Protein AF-A0A2I0NNZ7-F1 (afdb_monomer)

Radius of gyration: 18.35 Å; Cα contacts (8 Å, |Δi|>4): 167; chains: 1; bounding box: 58×25×48 Å

Solvent-accessible surface area (backbone atoms only — not comparable to full-atom values): 8658 Å² total; per-residue (Å²): 107,70,70,50,52,53,48,48,23,77,75,63,76,41,84,49,65,66,62,46,41,70,28,78,62,57,44,41,80,70,34,51,36,31,48,53,15,46,52,54,47,46,46,50,70,70,39,35,36,34,45,41,78,72,51,53,87,49,80,88,42,55,75,61,26,64,90,54,47,88,50,55,73,71,60,37,50,52,54,50,52,50,51,52,49,51,52,54,54,53,44,50,54,53,21,48,36,31,23,49,39,60,67,59,10,52,51,49,35,52,51,53,54,50,48,49,54,48,41,32,76,74,41,69,70,53,57,70,70,56,50,53,51,51,52,51,51,22,50,48,35,24,51,52,33,50,53,52,49,51,50,54,55,50,47,64,72,69,50,82,125

Sequence (161 aa):
IILAAVGFYMVTNSFYVFDIAVSTVPAILYLPGVFLGFATILTIKLRKSPFDISTSHHAHQEIVKGITTEFSGSTLAQVEIAHWYENVFLLGFIYLFFAWNPVIGIIAVVITYLAEIFIDNVTARVRWQAALKSGWLAALLGIVNLAILAYILGYMMTGGA

Mean predicted aligned error: 6.06 Å

Secondary structure (DSSP, 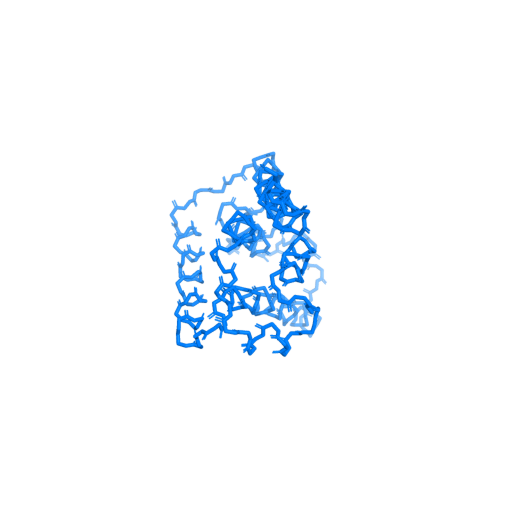8-state):
-HHHHHHHHHHHS---HHHHHH--S-HHHH-HHHHHHHHHHHHHHTT-TTS--SS--STTTTT--GGGTT--HHHHHHHHHHHHHHHHHHHHHHHHHTTTSHHHHHHHHHHHHHHHHHHHHHPPPPPHHHHHHHHHHHHHHHHHHHHHHHHHHHHHHH---

pLDDT: mean 87.69, std 12.48, range [42.91, 97.5]

Foldseek 3Di:
DVLLLVLLCLQQVDSDLVSLLQDLDLSCVLQVLLLQLLLLVLLCLLCFPQNVDQADPDPVCNCCSPVCNPDDDPRSVVVVVVSVVVNVVSLSSQLSSVSSDNVVSVVSSVVSVVVSVVNRVPHHHDDPVVSVVSNVSSVVSSVVSVVVSVVVVVCVVVDPD

Nearest PDB structures (foldseek):
  4tx5-assembly1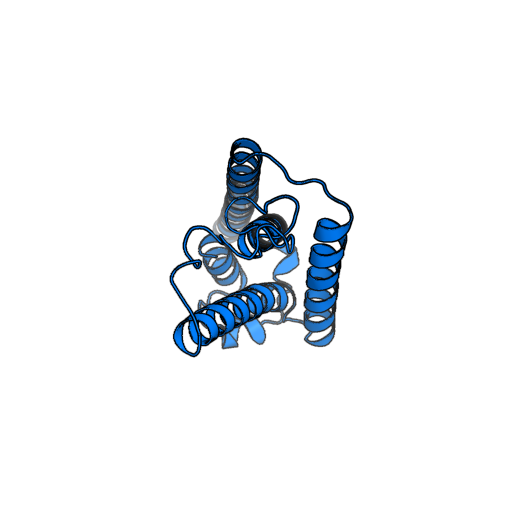_B  TM=2.202E-01  e=3.159E+00  Homo sapiens
  8e2i-assembly1_F  TM=2.143E-01  e=2.603E+00  Homo sapiens
  1few-assembly1_A  TM=2.219E-01  e=2.603E+00  Homo sapiens
  6jx6-assembly1_C  TM=2.387E-01  e=3.316E+00  Homo sapiens

Structure (mmCIF, N/CA/C/O backbone):
data_AF-A0A2I0NNZ7-F1
#
_entry.id   AF-A0A2I0NNZ7-F1
#
loop_
_atom_site.group_PDB
_atom_site.id
_atom_site.type_symbol
_atom_site.label_atom_id
_atom_site.label_alt_id
_atom_site.label_comp_id
_atom_site.label_asym_id
_atom_site.label_entity_id
_atom_site.label_seq_id
_atom_site.pdbx_PDB_ins_code
_atom_site.Cartn_x
_atom_site.Cartn_y
_atom_site.Cartn_z
_atom_site.occupancy
_atom_site.B_iso_or_equiv
_atom_site.auth_seq_id
_atom_site.auth_comp_id
_atom_site.auth_asym_id
_atom_site.auth_atom_id
_atom_site.pdbx_PDB_model_num
ATOM 1 N N . ILE A 1 1 ? 0.371 6.459 -0.349 1.00 86.12 1 ILE A N 1
ATOM 2 C CA . ILE A 1 1 ? -0.444 6.633 -1.579 1.00 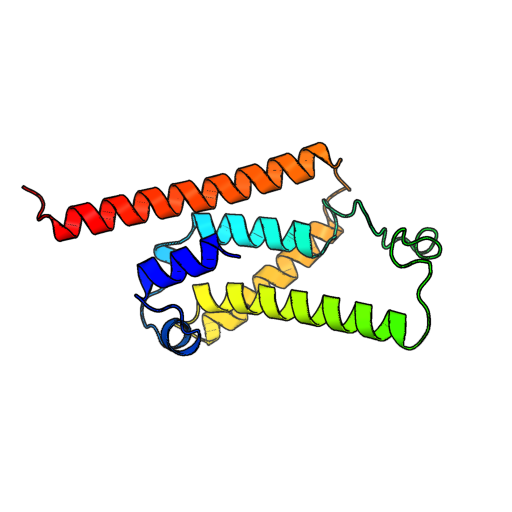86.12 1 ILE A CA 1
ATOM 3 C C . ILE A 1 1 ? 0.264 7.532 -2.590 1.00 86.12 1 ILE A C 1
ATOM 5 O O . ILE A 1 1 ? 0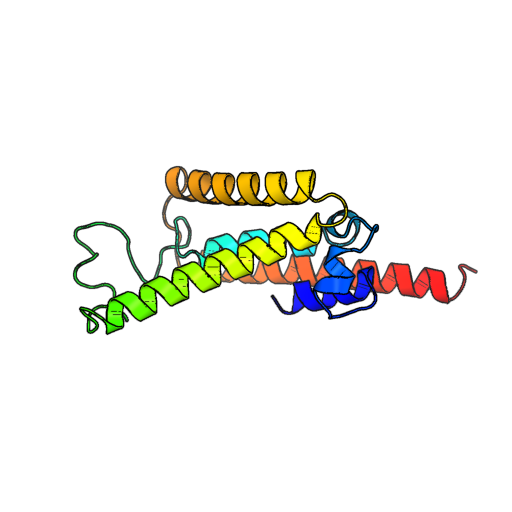.634 7.016 -3.630 1.00 86.12 1 ILE A O 1
ATOM 9 N N . ILE A 1 2 ? 0.545 8.810 -2.292 1.00 93.31 2 ILE A N 1
ATOM 10 C CA . ILE A 1 2 ? 1.194 9.731 -3.258 1.00 93.31 2 ILE A CA 1
ATOM 11 C C . ILE A 1 2 ? 2.524 9.178 -3.795 1.00 93.31 2 ILE A C 1
ATOM 13 O O . ILE A 1 2 ? 2.696 9.092 -5.003 1.00 93.31 2 ILE A O 1
ATOM 17 N N . LEU A 1 3 ? 3.423 8.713 -2.919 1.00 94.62 3 LEU A N 1
ATOM 18 C CA . LEU A 1 3 ? 4.692 8.103 -3.348 1.00 94.62 3 LEU A CA 1
ATOM 19 C C . LEU A 1 3 ? 4.493 6.868 -4.246 1.00 94.62 3 LEU A C 1
ATOM 21 O O . LEU A 1 3 ? 5.282 6.645 -5.154 1.00 94.62 3 LEU A O 1
ATOM 25 N N . ALA A 1 4 ? 3.425 6.093 -4.027 1.00 95.31 4 ALA A N 1
ATOM 26 C CA . ALA A 1 4 ? 3.098 4.955 -4.884 1.00 95.31 4 ALA A CA 1
ATOM 27 C C . ALA A 1 4 ? 2.625 5.415 -6.268 1.00 95.31 4 ALA A C 1
ATOM 29 O O . ALA A 1 4 ? 3.110 4.901 -7.267 1.00 95.31 4 ALA A O 1
ATOM 30 N N . ALA A 1 5 ? 1.759 6.432 -6.337 1.00 95.44 5 ALA A N 1
ATOM 31 C CA . ALA A 1 5 ? 1.321 7.017 -7.604 1.00 95.44 5 ALA A CA 1
ATOM 32 C C . ALA A 1 5 ? 2.494 7.604 -8.410 1.00 95.44 5 ALA A C 1
ATOM 34 O O . ALA A 1 5 ? 2.601 7.355 -9.607 1.00 95.44 5 ALA A O 1
ATOM 35 N N . VAL A 1 6 ? 3.408 8.323 -7.747 1.00 96.44 6 VAL A N 1
ATOM 36 C CA . VAL A 1 6 ? 4.640 8.832 -8.376 1.00 96.44 6 VAL A CA 1
ATOM 37 C C . VAL A 1 6 ? 5.517 7.680 -8.868 1.00 96.44 6 VAL A C 1
ATOM 39 O O . VAL A 1 6 ? 6.006 7.728 -9.992 1.00 96.44 6 VAL A O 1
ATOM 42 N N . GLY A 1 7 ? 5.677 6.621 -8.070 1.00 96.06 7 GLY A N 1
ATOM 43 C CA . GLY A 1 7 ? 6.415 5.428 -8.482 1.00 96.06 7 GLY A CA 1
ATOM 44 C C . GLY A 1 7 ? 5.830 4.766 -9.724 1.00 96.06 7 GLY A C 1
ATOM 45 O O . GLY A 1 7 ? 6.567 4.490 -10.667 1.00 96.06 7 GLY A O 1
ATOM 46 N N . PHE A 1 8 ? 4.511 4.564 -9.768 1.00 96.69 8 PHE A N 1
ATOM 47 C CA . PHE A 1 8 ? 3.852 4.003 -10.948 1.00 96.69 8 PHE A CA 1
ATOM 48 C C . PHE A 1 8 ? 4.056 4.870 -12.185 1.00 96.69 8 PHE A C 1
ATOM 50 O O . PHE A 1 8 ? 4.372 4.330 -13.244 1.00 96.69 8 PHE A O 1
ATOM 57 N N . TYR A 1 9 ? 3.966 6.193 -12.051 1.00 95.62 9 TYR A N 1
ATOM 58 C CA . TYR A 1 9 ? 4.270 7.107 -13.147 1.00 95.62 9 TYR A CA 1
ATOM 59 C C . TYR A 1 9 ? 5.717 6.966 -13.630 1.00 95.62 9 TYR A C 1
ATOM 61 O O . TYR A 1 9 ? 5.950 6.871 -14.825 1.00 95.62 9 TYR A O 1
ATOM 69 N N . MET A 1 10 ? 6.701 6.875 -12.733 1.00 94.75 10 MET A N 1
ATOM 70 C CA . MET A 1 10 ? 8.105 6.714 -13.140 1.00 94.75 10 MET A CA 1
ATOM 71 C C . MET A 1 10 ? 8.376 5.412 -13.908 1.00 94.75 10 MET A C 1
ATOM 73 O O . MET A 1 10 ? 9.307 5.366 -14.706 1.00 94.75 10 MET A O 1
ATOM 77 N N . VAL A 1 11 ? 7.585 4.362 -13.670 1.00 94.38 11 VAL A N 1
ATOM 78 C CA . VAL A 1 11 ? 7.738 3.058 -14.338 1.00 94.38 11 VAL A CA 1
ATOM 79 C C . VAL A 1 11 ? 6.919 2.961 -15.625 1.00 94.38 11 VAL A C 1
ATOM 81 O O . VAL A 1 11 ? 7.377 2.382 -16.603 1.00 94.38 11 VAL A O 1
ATOM 84 N N . THR A 1 12 ? 5.698 3.495 -15.626 1.00 94.00 12 THR A N 1
ATOM 85 C CA . THR A 1 12 ? 4.718 3.315 -16.716 1.00 94.00 12 THR A CA 1
ATOM 86 C C . THR A 1 12 ? 4.523 4.564 -17.575 1.00 94.00 12 THR A C 1
ATOM 88 O O . THR A 1 12 ? 3.889 4.495 -18.621 1.00 94.00 12 THR A O 1
ATOM 91 N N . ASN A 1 13 ? 5.079 5.700 -17.148 1.00 93.19 13 ASN A N 1
ATOM 92 C CA . ASN A 1 13 ? 4.945 7.022 -17.761 1.00 93.19 13 ASN A CA 1
ATOM 93 C C . ASN A 1 13 ? 3.492 7.537 -17.860 1.00 93.19 13 ASN A C 1
ATOM 95 O O . ASN A 1 13 ? 3.180 8.380 -18.698 1.00 93.19 13 ASN A O 1
ATOM 99 N N . SER A 1 14 ? 2.592 7.034 -17.005 1.00 93.62 14 SER A N 1
ATOM 100 C CA . SER A 1 14 ? 1.187 7.450 -16.943 1.00 93.62 14 SER A CA 1
ATOM 101 C C . SER A 1 14 ? 0.666 7.464 -15.504 1.00 93.62 14 SER A C 1
ATOM 103 O O . SER A 1 14 ? 1.099 6.690 -14.652 1.00 93.62 14 SER A O 1
ATOM 105 N N . PHE A 1 15 ? -0.275 8.369 -15.228 1.00 94.81 15 PHE A N 1
ATOM 106 C CA . PHE A 1 15 ? -1.061 8.377 -13.988 1.00 94.81 15 PHE A CA 1
ATOM 107 C C . PHE A 1 15 ? -2.414 7.670 -14.149 1.00 94.81 15 PHE A C 1
ATOM 109 O O . PHE A 1 15 ? -3.131 7.486 -13.163 1.00 94.81 15 PHE A O 1
ATOM 116 N N . TYR A 1 16 ? -2.791 7.284 -15.372 1.00 96.00 16 TYR A N 1
ATOM 117 C CA . TYR A 1 16 ? -4.052 6.600 -15.614 1.00 96.00 16 TYR A CA 1
ATOM 118 C C . TYR A 1 16 ? -3.958 5.139 -15.173 1.00 96.00 16 TYR A C 1
ATOM 120 O O . TYR A 1 16 ? -3.101 4.383 -15.621 1.00 96.00 16 TYR A O 1
ATOM 128 N N . VAL A 1 17 ? -4.891 4.725 -14.311 1.00 94.19 17 VAL A N 1
ATOM 129 C CA . VAL A 1 17 ? -4.939 3.360 -13.756 1.00 94.19 17 VAL A CA 1
ATOM 130 C C . VAL A 1 17 ? -5.037 2.303 -14.854 1.00 94.19 17 VAL A C 1
ATOM 132 O O . VAL A 1 17 ? -4.439 1.242 -14.719 1.00 94.19 17 VAL A O 1
ATOM 135 N N . PHE A 1 18 ? -5.758 2.597 -15.940 1.00 94.88 18 PHE A N 1
ATOM 136 C CA . PHE A 1 18 ? -5.870 1.691 -17.080 1.00 94.88 18 PHE A CA 1
ATOM 137 C C . PHE A 1 18 ? -4.497 1.389 -17.693 1.00 94.88 18 PHE A C 1
ATOM 139 O O . PHE A 1 18 ? -4.135 0.221 -17.787 1.00 94.88 18 PHE A O 1
ATOM 146 N N . ASP A 1 19 ? -3.713 2.424 -18.006 1.00 95.12 19 ASP A N 1
ATOM 147 C CA . ASP A 1 19 ? -2.370 2.288 -18.586 1.00 95.12 19 ASP A CA 1
ATOM 148 C C . ASP A 1 19 ? -1.423 1.525 -17.651 1.00 95.12 19 ASP A C 1
ATOM 150 O O . ASP A 1 19 ? -0.662 0.663 -18.089 1.00 95.12 19 ASP A O 1
ATOM 154 N N . ILE A 1 20 ? -1.507 1.795 -16.343 1.00 95.31 20 ILE A N 1
ATOM 155 C CA . ILE A 1 20 ? -0.726 1.080 -15.326 1.00 95.31 20 ILE A CA 1
ATOM 156 C C . ILE A 1 20 ? -1.128 -0.402 -15.290 1.00 95.31 20 ILE A C 1
ATOM 158 O O . ILE A 1 20 ? -0.264 -1.272 -15.200 1.00 95.31 20 ILE A O 1
ATOM 162 N N . ALA A 1 21 ? -2.426 -0.699 -15.380 1.00 94.25 21 ALA A N 1
ATOM 163 C CA . ALA A 1 21 ? -2.954 -2.054 -15.276 1.00 94.25 21 ALA A CA 1
ATOM 164 C C . ALA A 1 21 ? -2.677 -2.925 -16.513 1.00 94.25 21 ALA A C 1
ATOM 166 O O . ALA A 1 21 ? -2.563 -4.140 -16.372 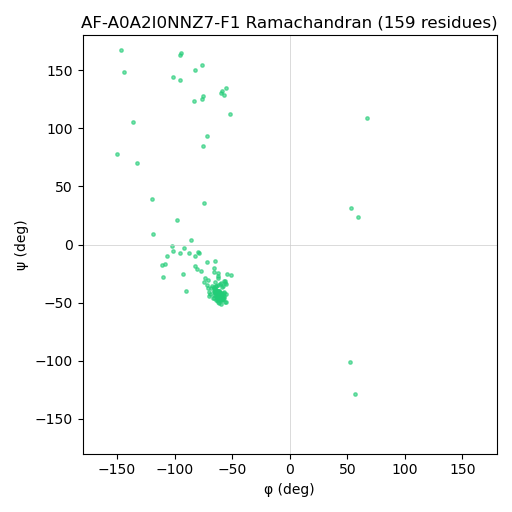1.00 94.25 21 ALA A O 1
ATOM 167 N N . VAL A 1 22 ? -2.567 -2.329 -17.706 1.00 94.19 22 VAL A N 1
ATOM 168 C CA . VAL A 1 22 ? -2.210 -3.052 -18.945 1.00 94.19 22 VAL A CA 1
ATOM 169 C C . VAL A 1 22 ? -0.707 -3.059 -19.228 1.00 94.19 22 VAL A C 1
ATOM 171 O O . VAL A 1 22 ? -0.268 -3.672 -20.202 1.00 94.19 22 VAL A O 1
ATOM 174 N N . SER A 1 23 ? 0.092 -2.391 -18.393 1.00 92.06 23 SER A N 1
ATOM 175 C CA . SER A 1 23 ? 1.544 -2.373 -18.527 1.00 92.06 23 SER A CA 1
ATOM 176 C C . SER A 1 23 ? 2.120 -3.786 -18.442 1.00 92.06 23 SER A C 1
ATOM 178 O O . SER A 1 23 ? 1.862 -4.535 -17.501 1.00 92.06 23 SER A O 1
ATOM 180 N N . THR A 1 24 ? 2.975 -4.140 -19.401 1.00 91.44 24 THR A N 1
ATOM 181 C CA . THR A 1 24 ? 3.723 -5.405 -19.379 1.00 91.44 24 THR A CA 1
ATOM 182 C C . THR A 1 24 ? 4.940 -5.346 -18.457 1.00 91.44 24 THR A C 1
ATOM 184 O O . THR A 1 24 ? 5.626 -6.352 -18.274 1.00 91.44 24 THR A O 1
ATOM 187 N N . VAL A 1 25 ? 5.246 -4.169 -17.903 1.00 91.25 25 VAL A N 1
ATOM 188 C CA . VAL A 1 25 ? 6.397 -3.960 -17.029 1.00 91.25 25 VAL A CA 1
ATOM 189 C C . VAL A 1 25 ? 6.029 -4.371 -15.602 1.00 91.25 25 VAL A C 1
ATOM 191 O O . VAL A 1 25 ? 5.088 -3.817 -15.029 1.00 91.25 25 VAL A O 1
ATOM 194 N N . PRO A 1 26 ? 6.775 -5.298 -14.979 1.00 93.75 26 PRO A N 1
ATOM 195 C CA . PRO A 1 26 ? 6.529 -5.689 -13.599 1.00 93.75 26 PRO A CA 1
ATOM 196 C C . PRO A 1 26 ? 6.952 -4.579 -12.626 1.00 93.75 26 PRO A C 1
ATOM 198 O O . PRO A 1 26 ? 8.109 -4.500 -12.208 1.00 93.75 26 PRO A O 1
ATOM 201 N N . ALA A 1 27 ? 6.005 -3.716 -12.244 1.00 94.88 27 ALA A N 1
ATOM 202 C CA . ALA A 1 27 ? 6.258 -2.541 -11.404 1.00 94.88 27 ALA A CA 1
ATOM 203 C C . ALA A 1 27 ? 6.922 -2.880 -10.059 1.00 94.88 27 ALA A C 1
ATOM 205 O O . ALA A 1 27 ? 7.764 -2.119 -9.582 1.00 94.88 27 ALA A O 1
ATOM 206 N N . ILE A 1 28 ? 6.616 -4.046 -9.482 1.00 95.75 28 ILE A N 1
ATOM 207 C CA . ILE A 1 28 ? 7.246 -4.529 -8.246 1.00 95.75 28 ILE A CA 1
ATOM 208 C C . ILE A 1 28 ? 8.780 -4.608 -8.316 1.00 95.75 28 ILE A C 1
ATOM 210 O O . ILE A 1 28 ? 9.436 -4.382 -7.303 1.00 95.75 28 ILE A O 1
ATOM 214 N N . LEU A 1 29 ? 9.368 -4.885 -9.489 1.00 94.69 29 LEU A N 1
ATOM 215 C CA . LEU A 1 29 ? 10.826 -4.998 -9.633 1.00 94.69 29 LEU A CA 1
ATOM 216 C C . LEU A 1 29 ? 11.528 -3.642 -9.514 1.00 94.69 29 LEU A C 1
ATOM 218 O O . LEU A 1 29 ? 12.659 -3.569 -9.041 1.00 94.69 29 LEU A O 1
ATOM 222 N N . TYR A 1 30 ? 10.848 -2.570 -9.912 1.00 95.31 30 TYR A N 1
ATOM 223 C CA . TYR A 1 30 ? 11.368 -1.204 -9.856 1.00 95.31 30 TYR A CA 1
ATOM 224 C C . TYR A 1 30 ? 10.988 -0.493 -8.557 1.00 95.31 30 TYR A C 1
ATOM 226 O O . TYR A 1 30 ? 11.683 0.425 -8.121 1.00 95.31 30 TYR A O 1
ATOM 234 N N . LEU A 1 31 ? 9.890 -0.919 -7.928 1.00 96.69 31 LEU A N 1
ATOM 235 C CA . LEU A 1 31 ? 9.289 -0.265 -6.770 1.00 96.69 31 LEU A CA 1
ATOM 236 C C . LEU A 1 31 ? 9.215 -1.151 -5.500 1.00 96.69 31 LEU A C 1
ATOM 238 O O . LEU A 1 31 ? 8.218 -1.055 -4.776 1.00 96.69 31 LEU A O 1
ATOM 242 N N . PRO A 1 32 ? 10.216 -1.995 -5.162 1.00 96.38 32 PRO A N 1
ATOM 243 C CA . PRO A 1 32 ? 10.117 -2.888 -4.004 1.00 96.38 32 PRO A CA 1
ATOM 244 C C . PRO A 1 32 ? 10.066 -2.134 -2.664 1.00 96.38 32 PRO A C 1
ATOM 246 O O . PRO A 1 32 ? 9.317 -2.506 -1.764 1.00 96.38 32 PRO A O 1
ATOM 249 N N . GLY A 1 33 ? 10.816 -1.039 -2.523 1.00 95.81 33 GLY A N 1
ATOM 250 C CA . GLY A 1 33 ? 10.798 -0.193 -1.326 1.00 95.81 33 GLY A CA 1
ATOM 251 C C . GLY A 1 33 ? 9.498 0.598 -1.187 1.00 95.81 33 GLY A C 1
ATOM 252 O O . GLY A 1 33 ? 8.965 0.722 -0.085 1.00 95.81 33 GLY A O 1
ATOM 253 N N . VAL A 1 34 ? 8.936 1.069 -2.305 1.00 97.06 34 VAL A N 1
ATOM 254 C CA . VAL A 1 34 ? 7.609 1.704 -2.315 1.00 97.06 34 VAL A CA 1
ATOM 255 C C . VAL A 1 34 ? 6.525 0.692 -1.943 1.00 97.06 34 VAL A C 1
ATOM 257 O O . VAL A 1 34 ? 5.646 1.032 -1.156 1.00 97.06 34 VAL A O 1
ATOM 260 N N . PHE A 1 35 ? 6.605 -0.543 -2.445 1.00 96.62 35 PHE A N 1
ATOM 261 C CA . PHE A 1 35 ? 5.685 -1.623 -2.091 1.00 96.62 35 PHE A CA 1
ATOM 262 C C . PHE A 1 35 ? 5.737 -1.952 -0.594 1.00 96.62 35 PHE A C 1
ATOM 264 O O . PHE A 1 35 ? 4.702 -1.938 0.066 1.00 96.62 35 PHE A O 1
ATOM 271 N N . LEU A 1 36 ? 6.930 -2.169 -0.028 1.00 95.12 36 LEU A N 1
ATOM 272 C CA . LEU A 1 36 ? 7.094 -2.448 1.406 1.00 95.12 36 LEU A CA 1
ATOM 273 C C . LEU A 1 36 ? 6.602 -1.289 2.283 1.00 95.12 36 LEU A C 1
ATOM 275 O O . LEU A 1 36 ? 5.929 -1.502 3.296 1.00 95.12 36 LEU A O 1
ATOM 279 N N . GLY A 1 37 ? 6.895 -0.052 1.875 1.00 94.62 37 GLY A N 1
ATOM 280 C CA . GLY A 1 37 ? 6.370 1.135 2.539 1.00 94.62 37 GLY A CA 1
ATOM 281 C C . GLY A 1 37 ? 4.842 1.199 2.464 1.00 94.62 37 GLY A C 1
ATOM 282 O O . GLY A 1 37 ? 4.179 1.481 3.460 1.00 94.62 37 GLY A O 1
ATOM 283 N N . PHE A 1 38 ? 4.264 0.883 1.305 1.00 94.75 38 PHE A N 1
ATOM 284 C CA . PHE A 1 38 ? 2.818 0.861 1.113 1.00 94.75 38 PHE A CA 1
ATOM 285 C C . PHE A 1 38 ? 2.138 -0.236 1.941 1.00 94.75 38 PHE A C 1
ATOM 287 O O . PHE A 1 38 ? 1.139 0.057 2.588 1.00 94.75 38 PHE A O 1
ATOM 294 N N . ALA A 1 39 ? 2.700 -1.447 1.994 1.00 93.00 39 ALA A N 1
ATOM 295 C CA . ALA A 1 39 ? 2.208 -2.540 2.833 1.00 93.00 39 ALA A CA 1
ATOM 296 C C . ALA A 1 39 ? 2.241 -2.166 4.326 1.00 93.00 39 ALA A C 1
ATOM 298 O O . ALA A 1 39 ? 1.264 -2.352 5.034 1.00 93.00 39 ALA A O 1
ATOM 299 N N . THR A 1 40 ? 3.307 -1.511 4.796 1.00 91.00 40 THR A N 1
ATOM 300 C CA . THR A 1 40 ? 3.367 -1.019 6.188 1.00 91.00 40 THR A CA 1
ATOM 301 C C . THR A 1 40 ? 2.279 0.025 6.474 1.00 91.00 40 THR A C 1
ATOM 303 O O . THR A 1 40 ? 1.671 0.041 7.545 1.00 91.00 40 THR A O 1
ATOM 306 N N . ILE A 1 41 ? 2.023 0.923 5.516 1.00 89.62 41 ILE A N 1
ATOM 307 C CA . ILE A 1 41 ? 0.959 1.928 5.630 1.00 89.62 41 ILE A CA 1
ATOM 308 C C . ILE A 1 41 ? -0.421 1.264 5.601 1.00 89.62 41 ILE A C 1
ATOM 310 O O . ILE A 1 41 ? -1.305 1.738 6.311 1.00 89.62 41 ILE A O 1
ATOM 314 N N . LEU A 1 42 ? -0.603 0.190 4.825 1.00 90.06 42 LEU A N 1
ATOM 315 C CA . LEU A 1 42 ? -1.830 -0.606 4.798 1.00 90.06 42 LEU A CA 1
ATOM 316 C C . LEU A 1 42 ? -2.158 -1.123 6.206 1.00 90.06 42 LEU A C 1
ATOM 318 O O . LEU A 1 42 ? -3.248 -0.838 6.695 1.00 90.06 42 LEU A O 1
ATOM 322 N N . THR A 1 43 ? -1.196 -1.728 6.908 1.00 88.12 43 THR A N 1
ATOM 323 C CA . THR A 1 43 ? -1.371 -2.199 8.296 1.00 88.12 43 THR A CA 1
ATOM 324 C C . THR A 1 43 ? -1.766 -1.069 9.252 1.00 88.12 43 THR A C 1
ATOM 326 O O . THR A 1 43 ? -2.671 -1.213 10.074 1.00 88.12 43 THR A O 1
ATOM 329 N N . ILE A 1 44 ? -1.127 0.103 9.133 1.00 88.44 44 ILE A N 1
ATOM 330 C CA . ILE A 1 44 ? -1.465 1.283 9.950 1.00 88.44 44 ILE A CA 1
ATOM 331 C C . ILE A 1 44 ? -2.885 1.782 9.630 1.00 88.44 44 ILE A C 1
ATOM 333 O O . ILE A 1 44 ? -3.635 2.163 10.530 1.00 88.44 44 ILE A O 1
ATOM 337 N N . LYS A 1 45 ? -3.262 1.790 8.347 1.00 85.69 45 LYS A N 1
ATOM 338 C CA . LYS A 1 45 ? -4.554 2.282 7.853 1.00 85.69 45 LYS A CA 1
ATOM 339 C C . LYS A 1 45 ? -5.719 1.369 8.197 1.00 85.69 45 LYS A C 1
ATOM 341 O O . LYS A 1 45 ? -6.786 1.883 8.516 1.00 85.69 45 LYS A O 1
ATOM 346 N N . LEU A 1 46 ? -5.492 0.058 8.206 1.00 82.00 46 LEU A N 1
ATOM 347 C CA . LEU A 1 46 ? -6.466 -0.941 8.635 1.00 82.00 46 LEU A CA 1
ATOM 348 C C . LEU A 1 46 ? -6.813 -0.819 10.127 1.00 82.00 46 LEU A C 1
ATOM 350 O O . LEU A 1 46 ? -7.816 -1.382 10.560 1.00 82.00 46 LEU A O 1
ATOM 354 N N . ARG A 1 47 ? -6.015 -0.070 10.909 1.00 79.81 47 ARG A N 1
ATOM 355 C CA . ARG A 1 47 ? -6.186 0.130 12.362 1.00 79.81 47 ARG A CA 1
ATOM 356 C C . ARG A 1 47 ? -6.297 -1.194 13.124 1.00 79.81 47 ARG A C 1
ATOM 358 O O . ARG A 1 47 ? -6.981 -1.280 14.140 1.00 79.81 47 ARG A O 1
ATOM 365 N N . LYS A 1 48 ? -5.624 -2.222 12.614 1.00 77.81 48 LYS A N 1
ATOM 366 C CA . LYS A 1 48 ? -5.500 -3.542 13.231 1.00 77.81 48 LYS A CA 1
ATOM 367 C C . LYS A 1 48 ? -4.222 -3.627 14.052 1.00 77.81 48 LYS A C 1
ATOM 369 O O . LYS A 1 48 ? -3.353 -2.757 13.942 1.00 77.81 48 LYS A O 1
ATOM 374 N N . SER A 1 49 ? -4.118 -4.634 14.917 1.00 79.19 49 SER A N 1
ATOM 375 C CA . SER A 1 49 ? -2.882 -4.897 15.649 1.00 79.19 49 SER A CA 1
ATOM 376 C C . SER A 1 49 ? -1.732 -5.054 14.642 1.00 79.19 49 SER A C 1
ATOM 378 O O . SER A 1 49 ? -1.919 -5.666 13.590 1.00 79.19 49 SER A O 1
ATOM 380 N N . PRO A 1 50 ? -0.564 -4.434 14.879 1.00 81.25 50 PRO A N 1
ATOM 381 C CA . PRO A 1 50 ? -0.125 -3.789 16.117 1.00 81.25 50 PRO A CA 1
ATOM 382 C C . PRO A 1 50 ? -0.543 -2.310 16.266 1.00 81.25 50 PRO A C 1
ATOM 384 O O . PRO A 1 50 ? -0.341 -1.725 17.331 1.00 81.25 50 PRO A O 1
ATOM 387 N N . PHE A 1 51 ? -1.129 -1.681 15.244 1.00 83.19 51 PHE A N 1
ATOM 388 C CA . PHE A 1 51 ? -1.396 -0.234 15.173 1.00 83.19 51 PHE A CA 1
ATOM 389 C C . PHE A 1 51 ? -2.830 0.187 15.557 1.00 83.19 51 PHE A C 1
ATOM 391 O O . PHE A 1 51 ? -3.273 1.291 15.230 1.00 83.19 51 PHE A O 1
ATOM 398 N N . ASP A 1 52 ? -3.544 -0.649 16.305 1.00 75.81 52 ASP A N 1
ATOM 399 C CA . ASP A 1 52 ? -4.873 -0.351 16.846 1.00 75.81 52 ASP A CA 1
ATOM 400 C C . ASP A 1 52 ? -4.798 0.620 18.047 1.00 75.81 52 ASP A C 1
ATOM 402 O O . ASP A 1 52 ? -4.718 0.202 19.201 1.00 75.81 52 ASP A O 1
ATOM 406 N N . ILE A 1 53 ? -4.752 1.934 17.781 1.00 71.81 53 ILE A N 1
ATOM 407 C CA . ILE A 1 53 ? -4.557 2.977 18.817 1.00 71.81 53 ILE A CA 1
ATOM 408 C C . ILE A 1 53 ? -5.817 3.824 19.067 1.00 71.81 53 ILE A C 1
ATOM 410 O O . ILE A 1 53 ? -5.987 4.361 20.159 1.00 71.81 53 ILE A O 1
ATOM 414 N N . SER A 1 54 ? -6.685 3.987 18.063 1.00 62.47 54 SER A N 1
ATOM 415 C CA . SER A 1 54 ? -7.785 4.973 18.097 1.00 62.47 54 SER A CA 1
ATOM 416 C C . SER A 1 54 ? -9.191 4.371 18.182 1.00 62.47 54 SER A C 1
ATOM 418 O O . SER A 1 54 ? -10.119 5.089 18.548 1.00 62.47 54 SER A O 1
ATOM 420 N N . THR A 1 55 ? -9.363 3.082 17.864 1.00 56.91 55 THR A N 1
ATOM 421 C CA . THR A 1 55 ? -10.670 2.407 17.769 1.00 56.91 55 THR A CA 1
ATOM 422 C C . THR A 1 55 ? -10.532 0.926 18.130 1.00 56.91 55 THR A C 1
ATOM 424 O O . THR A 1 55 ? -10.520 0.071 17.248 1.00 56.91 55 THR A O 1
ATOM 427 N N . SER A 1 56 ? -10.435 0.615 19.424 1.00 49.16 56 SER A N 1
ATOM 428 C CA . SER A 1 56 ? -10.283 -0.769 19.883 1.00 49.16 56 SER A CA 1
ATOM 429 C C . SER A 1 56 ? -11.436 -1.674 19.430 1.00 49.16 56 SER A C 1
ATOM 431 O O . SER A 1 56 ? -12.604 -1.360 19.652 1.00 49.16 56 SER A O 1
ATOM 433 N N . HIS A 1 57 ? -11.092 -2.846 18.893 1.00 50.75 57 HIS A N 1
ATOM 434 C CA . HIS A 1 57 ? -12.032 -3.910 18.500 1.00 50.75 57 HIS A CA 1
ATOM 435 C C . HIS A 1 57 ? -12.431 -4.872 19.638 1.00 50.75 57 HIS A C 1
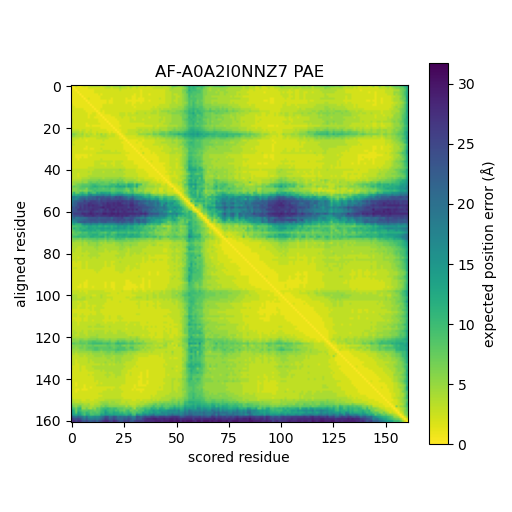ATOM 437 O O . HIS A 1 57 ? -13.126 -5.859 19.409 1.00 50.75 57 HIS A O 1
ATOM 443 N N . HIS A 1 58 ? -11.987 -4.642 20.876 1.00 52.19 58 HIS A N 1
ATOM 444 C CA . HIS A 1 58 ? -12.4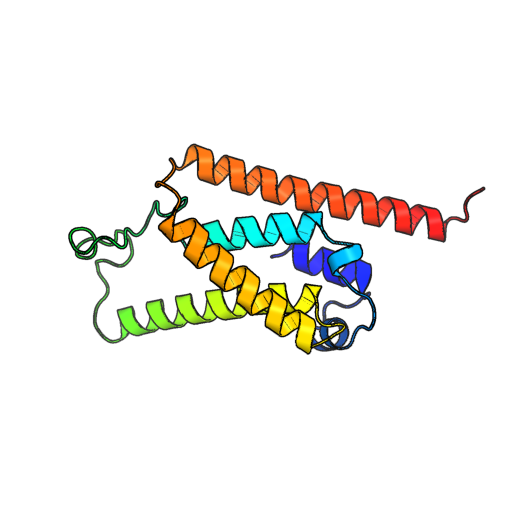00 -5.485 22.001 1.00 52.19 58 HIS A CA 1
ATOM 445 C C . HIS A 1 58 ? -13.832 -5.147 22.413 1.00 52.19 58 HIS A C 1
ATOM 447 O O . HIS A 1 58 ? -14.103 -3.994 22.727 1.00 52.19 58 HIS A O 1
ATOM 453 N N . ALA A 1 59 ? -14.714 -6.146 22.498 1.00 42.91 59 ALA A N 1
ATOM 454 C CA . ALA A 1 59 ? -16.155 -5.990 22.746 1.00 42.91 59 ALA A CA 1
ATOM 455 C C . ALA A 1 59 ? -16.535 -5.106 23.960 1.00 42.91 59 ALA A C 1
ATOM 457 O O . ALA A 1 59 ? -17.593 -4.489 23.969 1.00 42.91 59 ALA A O 1
ATOM 458 N N . HIS A 1 60 ? -15.673 -4.986 24.980 1.00 51.62 60 HIS A N 1
ATOM 459 C CA . HIS A 1 60 ? -15.889 -4.075 26.120 1.00 51.62 60 HIS A CA 1
ATOM 460 C C . HIS A 1 60 ? -15.486 -2.611 25.851 1.00 51.62 60 HIS A C 1
ATOM 462 O O . HIS A 1 60 ? -15.918 -1.708 26.560 1.00 51.62 60 HIS A O 1
ATOM 468 N N . GLN A 1 61 ? -14.660 -2.368 24.833 1.00 51.00 61 GLN A N 1
ATOM 469 C CA . GLN A 1 61 ? -14.244 -1.048 24.343 1.00 51.00 61 GLN A CA 1
ATOM 470 C C . GLN A 1 61 ? -14.995 -0.626 23.066 1.00 51.00 61 GLN A C 1
ATOM 472 O O . GLN A 1 61 ? -14.874 0.520 22.644 1.00 51.00 61 GLN A O 1
ATOM 477 N N . GLU A 1 62 ? -15.828 -1.497 22.486 1.00 51.94 62 GLU A N 1
ATOM 478 C CA . GLU A 1 62 ? -16.674 -1.167 21.329 1.00 51.94 62 GLU A CA 1
ATOM 479 C C . GLU A 1 62 ? -17.843 -0.227 21.662 1.00 51.94 62 GLU A C 1
ATOM 481 O O . GLU A 1 62 ? -18.414 0.368 20.752 1.00 51.94 62 GLU A O 1
ATOM 486 N N . ILE A 1 63 ? -18.167 -0.044 22.949 1.00 51.22 63 ILE A N 1
ATOM 487 C CA . ILE A 1 63 ? -19.208 0.894 23.402 1.00 51.22 63 ILE A CA 1
ATOM 488 C C . ILE A 1 63 ? -18.706 2.349 23.366 1.00 51.22 63 ILE A C 1
ATOM 490 O O . ILE A 1 63 ? -19.511 3.265 23.251 1.00 51.22 63 ILE A O 1
ATOM 494 N N . VAL A 1 64 ? -17.386 2.586 23.415 1.00 54.66 64 VAL A N 1
ATOM 495 C CA . VAL A 1 64 ? -16.787 3.934 23.385 1.00 54.66 64 VAL A CA 1
ATOM 496 C C . VAL A 1 64 ? -15.645 3.966 22.365 1.00 54.66 64 VAL A C 1
ATOM 498 O O . VAL A 1 64 ? -14.468 4.055 22.714 1.00 54.66 64 VAL A O 1
ATOM 501 N N . LYS A 1 65 ? -15.982 3.889 21.070 1.00 61.69 65 LYS A N 1
ATOM 502 C CA . LYS A 1 65 ? -15.028 3.944 19.939 1.00 61.69 65 LYS A CA 1
ATOM 503 C C . LYS A 1 65 ? -14.476 5.355 19.657 1.00 61.69 65 LYS A C 1
ATOM 505 O O . LYS A 1 65 ? -14.259 5.727 18.501 1.00 61.69 65 LYS A O 1
ATOM 510 N N . GLY A 1 66 ? -14.251 6.154 20.702 1.00 70.31 66 GLY A N 1
ATOM 511 C CA . GLY A 1 66 ? -13.762 7.532 20.620 1.00 70.31 66 GLY A CA 1
ATOM 512 C C . GLY A 1 66 ? -14.606 8.378 19.664 1.00 70.31 66 GLY A C 1
ATOM 513 O O . GLY A 1 66 ? -15.718 8.768 20.002 1.00 70.31 66 GLY A O 1
ATOM 514 N N . ILE A 1 67 ? -14.088 8.588 18.452 1.00 72.12 67 ILE A N 1
ATOM 515 C CA . ILE A 1 67 ? -14.686 9.384 17.369 1.00 72.12 67 ILE A CA 1
ATOM 516 C C . ILE A 1 67 ? -15.990 8.830 16.780 1.00 72.12 67 ILE A C 1
ATOM 518 O O . ILE A 1 67 ? -16.745 9.598 16.197 1.00 72.12 67 ILE A O 1
ATOM 522 N N . THR A 1 68 ? -16.255 7.523 16.880 1.00 76.19 68 THR A N 1
ATOM 523 C CA . THR A 1 68 ? -17.470 6.925 16.280 1.00 76.19 68 THR A CA 1
ATOM 524 C C . THR A 1 68 ? -18.577 6.627 17.286 1.00 76.19 68 THR A C 1
ATOM 526 O O . THR A 1 68 ? -19.655 6.197 16.893 1.00 76.19 68 THR A O 1
ATOM 529 N N . THR A 1 69 ? -18.333 6.904 18.569 1.00 76.31 69 THR A N 1
ATOM 530 C CA . THR A 1 69 ? -19.256 6.607 19.677 1.00 76.31 69 THR A CA 1
ATOM 531 C C . THR A 1 69 ? -20.605 7.311 19.537 1.00 76.31 69 THR A C 1
ATOM 533 O O . THR A 1 69 ? -21.631 6.769 19.931 1.00 76.31 69 THR A O 1
ATOM 536 N N . GLU A 1 70 ? -20.611 8.519 18.975 1.00 80.75 70 GLU A N 1
ATOM 537 C CA . GLU A 1 70 ? -21.816 9.347 18.843 1.00 80.75 70 GLU A CA 1
ATOM 538 C C . GLU A 1 70 ? -22.680 8.960 17.629 1.00 80.75 70 GLU A C 1
ATOM 540 O O . GLU A 1 70 ? -23.811 9.429 17.497 1.00 80.75 70 GLU A O 1
ATOM 545 N N . PHE A 1 71 ? -22.181 8.091 16.741 1.00 83.50 71 PHE A N 1
ATOM 546 C CA . PHE A 1 71 ? -22.908 7.657 15.550 1.00 83.50 71 PHE A CA 1
ATOM 547 C C . PHE A 1 71 ? -23.659 6.345 15.788 1.00 83.50 71 PHE A C 1
ATOM 549 O O . PHE A 1 71 ? -23.158 5.409 16.404 1.00 83.50 71 PHE A O 1
ATOM 556 N N . SER A 1 72 ? -24.863 6.244 15.227 1.00 84.69 72 SER A N 1
ATOM 557 C CA . SER A 1 72 ? -25.678 5.028 15.264 1.00 84.69 72 SER A CA 1
ATOM 558 C C . SER A 1 72 ? -26.502 4.869 13.981 1.00 84.69 72 SER A C 1
ATOM 560 O O . SER A 1 72 ? -26.590 5.787 13.159 1.00 84.69 72 SER A O 1
ATOM 562 N N . GLY A 1 73 ? -27.076 3.678 13.780 1.00 89.56 73 GLY A N 1
ATOM 563 C CA . GLY A 1 73 ? -27.967 3.383 12.656 1.00 89.56 73 GLY A CA 1
ATOM 564 C C . GLY A 1 73 ? -27.333 3.651 11.287 1.00 89.56 73 GLY A C 1
ATOM 565 O O . GLY A 1 73 ? -26.230 3.188 10.996 1.00 89.56 73 GLY A O 1
ATOM 566 N N . SER A 1 74 ? -28.034 4.410 10.440 1.00 91.88 74 SER A N 1
ATOM 567 C CA . SER A 1 74 ? -27.611 4.679 9.058 1.00 91.88 74 SER A CA 1
ATOM 568 C C . SER A 1 74 ? -26.286 5.438 8.960 1.00 91.88 74 SER A C 1
ATOM 570 O O . SER A 1 74 ? -25.517 5.191 8.035 1.00 91.88 74 SER A O 1
ATOM 572 N N . THR A 1 75 ? -26.000 6.354 9.888 1.00 88.88 75 THR A N 1
ATOM 573 C CA . THR A 1 75 ? -24.761 7.146 9.850 1.00 88.88 75 THR A CA 1
ATOM 574 C C . THR A 1 75 ? -23.550 6.273 10.167 1.00 88.88 75 THR A C 1
ATOM 576 O O . THR A 1 75 ? -22.535 6.348 9.480 1.00 88.88 75 THR A O 1
ATOM 579 N N . LEU A 1 76 ? -23.675 5.373 11.150 1.00 88.06 76 LEU A N 1
ATOM 580 C CA . LEU A 1 76 ? -22.628 4.396 11.459 1.00 88.06 76 LEU A CA 1
ATOM 581 C C . LEU A 1 76 ? -22.401 3.427 10.287 1.00 88.06 76 LEU A C 1
ATOM 583 O O . LEU A 1 76 ? -21.258 3.118 9.959 1.00 88.06 76 LEU A O 1
ATOM 587 N N . ALA A 1 77 ? -23.474 3.004 9.611 1.00 88.81 77 ALA A N 1
ATOM 588 C CA . ALA A 1 77 ? -23.369 2.153 8.427 1.00 88.81 77 ALA A CA 1
ATOM 589 C C . ALA A 1 77 ? -22.601 2.834 7.278 1.00 88.81 77 ALA A C 1
ATOM 591 O O . ALA A 1 77 ? -21.783 2.191 6.627 1.00 88.81 77 ALA A O 1
ATOM 592 N N . GLN A 1 78 ? -22.811 4.137 7.048 1.00 92.56 78 GLN A N 1
ATOM 593 C CA . GLN A 1 78 ? -22.054 4.896 6.044 1.00 92.56 78 GLN A CA 1
ATOM 594 C C . GLN A 1 78 ? -20.557 4.961 6.370 1.00 92.56 78 GLN A C 1
ATOM 596 O O . GLN A 1 78 ? -19.733 4.791 5.471 1.00 92.56 78 GLN A O 1
ATOM 601 N N . VAL A 1 79 ? -20.203 5.167 7.643 1.00 88.81 79 VAL A N 1
ATOM 602 C CA . VAL A 1 79 ? -18.802 5.159 8.100 1.00 88.81 79 VAL A CA 1
ATOM 603 C C . VAL A 1 79 ? -18.161 3.795 7.855 1.00 88.81 79 VAL A C 1
ATOM 605 O O . VAL A 1 79 ? -17.049 3.722 7.337 1.00 88.81 79 VAL A O 1
ATOM 608 N N . GLU A 1 80 ? -18.874 2.713 8.164 1.00 88.38 80 GLU A N 1
ATOM 609 C CA . GLU A 1 80 ? -18.360 1.364 7.947 1.00 88.38 80 GLU A CA 1
ATOM 610 C C . GLU A 1 80 ? -18.172 1.069 6.452 1.00 88.38 80 GLU A C 1
ATOM 612 O O . GLU A 1 80 ? -17.097 0.642 6.042 1.00 88.38 80 GLU A O 1
ATOM 617 N N . ILE A 1 81 ? -19.147 1.400 5.599 1.00 92.81 81 ILE A N 1
ATOM 618 C CA . ILE A 1 81 ? -19.006 1.258 4.138 1.00 92.81 81 ILE A CA 1
ATOM 619 C C . ILE A 1 81 ? -17.799 2.052 3.619 1.00 92.81 81 ILE A C 1
ATOM 621 O O . ILE A 1 81 ? -17.055 1.553 2.774 1.00 92.81 81 ILE A O 1
ATOM 625 N N . ALA A 1 82 ? -17.567 3.262 4.137 1.00 91.44 82 ALA A N 1
ATOM 626 C CA . ALA A 1 82 ? -16.411 4.070 3.761 1.00 91.44 82 ALA A CA 1
ATOM 627 C C . ALA A 1 82 ? -15.079 3.404 4.154 1.00 91.44 82 ALA A C 1
ATOM 629 O O . ALA A 1 82 ? -14.142 3.418 3.355 1.00 91.44 82 ALA A O 1
ATOM 630 N N . HIS A 1 83 ? -14.994 2.768 5.328 1.00 87.94 83 HIS A N 1
ATOM 631 C CA . HIS A 1 83 ? -13.806 2.003 5.726 1.00 87.94 83 HIS A CA 1
ATOM 632 C C . HIS A 1 83 ? -13.562 0.797 4.813 1.00 87.94 83 HIS A C 1
ATOM 634 O O . HIS A 1 83 ? -12.432 0.554 4.390 1.00 87.94 83 HIS A O 1
ATOM 640 N N . TRP A 1 84 ? -14.615 0.056 4.463 1.00 90.38 84 TRP A N 1
ATOM 641 C CA . TRP A 1 84 ? -14.500 -1.073 3.538 1.00 90.38 84 TRP A CA 1
ATOM 642 C C . TRP A 1 84 ? -14.052 -0.609 2.152 1.00 90.38 84 TRP A C 1
ATOM 644 O O . TRP A 1 84 ? -13.171 -1.223 1.551 1.00 90.38 84 TRP A O 1
ATOM 654 N N . TYR A 1 85 ? -14.600 0.509 1.675 1.00 93.50 85 TYR A N 1
ATOM 655 C CA . TYR A 1 85 ? -14.180 1.134 0.427 1.00 93.50 85 TYR A CA 1
ATOM 656 C C . TYR A 1 85 ? -12.701 1.551 0.457 1.00 93.50 85 TYR A C 1
ATOM 658 O O . TYR A 1 85 ? -11.971 1.229 -0.480 1.00 93.50 85 TYR A O 1
ATOM 666 N N . GLU A 1 86 ? -12.230 2.207 1.527 1.00 91.50 86 GLU A N 1
ATOM 667 C CA . GLU A 1 86 ? -10.812 2.578 1.675 1.00 91.50 86 GLU A CA 1
ATOM 668 C C . GLU A 1 86 ? -9.910 1.333 1.641 1.00 91.50 86 GLU A C 1
ATOM 670 O O . GLU A 1 86 ? -8.897 1.325 0.942 1.00 91.50 86 GLU A O 1
ATOM 675 N N . ASN A 1 87 ? -10.306 0.247 2.308 1.00 90.88 87 ASN A N 1
ATOM 676 C CA . ASN A 1 87 ? -9.541 -1.001 2.319 1.00 90.88 87 ASN A CA 1
ATOM 677 C C . ASN A 1 87 ? -9.446 -1.636 0.928 1.00 90.88 87 ASN A C 1
ATOM 679 O O . ASN A 1 87 ? -8.353 -1.990 0.485 1.00 90.88 87 ASN A O 1
ATOM 683 N N . VAL A 1 88 ? -10.570 -1.744 0.212 1.00 93.44 88 VAL A N 1
ATOM 684 C CA . VAL A 1 88 ? -10.592 -2.272 -1.162 1.00 93.44 88 VAL A CA 1
ATOM 685 C C .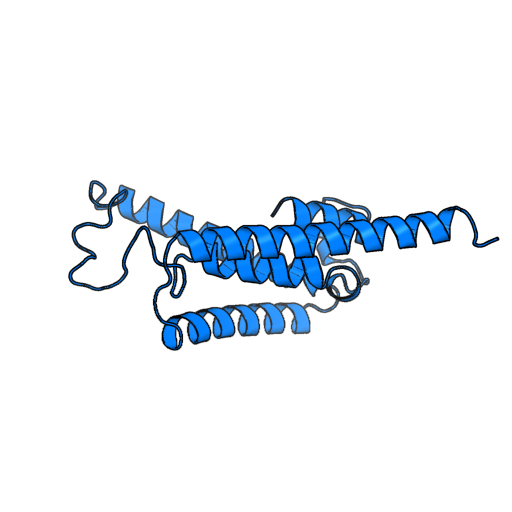 VAL A 1 88 ? -9.757 -1.391 -2.089 1.00 93.44 88 VAL A C 1
ATOM 687 O O . VAL A 1 88 ? -8.987 -1.907 -2.897 1.00 93.44 88 VAL A O 1
ATOM 690 N N . PHE A 1 89 ? -9.844 -0.069 -1.941 1.00 94.00 89 PHE A N 1
ATOM 691 C CA . PHE A 1 89 ? -9.035 0.876 -2.704 1.00 94.00 89 PHE A CA 1
ATOM 692 C C . PHE A 1 89 ? -7.530 0.664 -2.476 1.00 94.00 89 PHE A C 1
ATOM 694 O O . PHE A 1 89 ? -6.763 0.598 -3.438 1.00 94.00 89 PHE A O 1
ATOM 701 N N . LEU A 1 90 ? -7.092 0.501 -1.223 1.00 94.25 90 LEU A N 1
ATOM 702 C CA . LEU A 1 90 ? -5.684 0.252 -0.907 1.00 94.25 90 LEU A CA 1
ATOM 703 C C . LEU A 1 90 ? -5.210 -1.129 -1.394 1.00 94.25 90 LEU A C 1
ATOM 705 O O . LEU A 1 90 ? -4.097 -1.241 -1.907 1.00 94.25 90 LEU A O 1
ATOM 709 N N . LEU A 1 91 ? -6.047 -2.166 -1.316 1.00 95.19 91 LEU A N 1
ATOM 710 C CA . LEU A 1 91 ? -5.748 -3.471 -1.918 1.00 95.19 91 LEU A CA 1
ATOM 711 C C . LEU A 1 91 ? -5.679 -3.393 -3.454 1.00 95.19 91 LEU A C 1
ATOM 713 O O . LEU A 1 91 ? -4.858 -4.068 -4.071 1.00 95.19 91 LEU A O 1
ATOM 717 N N . GLY A 1 92 ? -6.457 -2.509 -4.083 1.00 95.25 92 GLY A N 1
ATOM 718 C CA . GLY A 1 92 ? -6.334 -2.202 -5.508 1.00 95.25 92 GLY A CA 1
ATOM 719 C C . GLY A 1 92 ? -4.946 -1.673 -5.884 1.00 95.25 92 GLY A C 1
ATOM 720 O O . GLY A 1 92 ? -4.398 -2.054 -6.914 1.00 95.25 92 GLY A O 1
ATOM 721 N N . PHE A 1 93 ? -4.312 -0.872 -5.023 1.00 95.44 93 PHE A N 1
ATOM 722 C CA . PHE A 1 93 ? -2.921 -0.450 -5.233 1.00 95.44 93 PHE A CA 1
ATOM 723 C C . PHE A 1 93 ? -1.938 -1.619 -5.164 1.00 95.44 93 PHE A C 1
ATOM 725 O O . PHE A 1 93 ? -1.002 -1.651 -5.959 1.00 95.44 93 PHE A O 1
ATOM 732 N N . ILE A 1 94 ? -2.152 -2.583 -4.259 1.00 96.44 94 ILE A N 1
ATOM 733 C CA . ILE A 1 94 ? -1.343 -3.810 -4.197 1.00 96.44 94 ILE A CA 1
ATOM 734 C C . ILE A 1 94 ? -1.415 -4.550 -5.532 1.00 96.44 94 ILE A C 1
ATOM 736 O O . ILE A 1 94 ? -0.371 -4.895 -6.079 1.00 96.44 94 ILE A O 1
ATOM 740 N N . TYR A 1 95 ? -2.613 -4.708 -6.103 1.00 97.00 95 TYR A N 1
ATOM 741 C CA . TYR A 1 95 ? -2.788 -5.327 -7.420 1.00 97.00 95 TYR A CA 1
ATOM 742 C C . TYR A 1 95 ? -1.952 -4.637 -8.509 1.00 97.00 95 TYR A C 1
ATOM 744 O O . TYR A 1 95 ? -1.310 -5.320 -9.304 1.00 97.00 95 TYR A O 1
ATOM 752 N N . LEU A 1 96 ? -1.899 -3.299 -8.530 1.00 96.38 96 LEU A N 1
ATOM 753 C CA . LEU A 1 96 ? -1.178 -2.542 -9.564 1.00 96.38 96 LEU A CA 1
ATOM 754 C C . LEU A 1 96 ? 0.332 -2.812 -9.592 1.00 96.38 96 LEU A C 1
ATOM 756 O O . LEU A 1 96 ? 0.930 -2.768 -10.664 1.00 96.38 96 LEU A O 1
ATOM 760 N N . PHE A 1 97 ? 0.955 -3.169 -8.463 1.00 96.62 97 PHE A N 1
ATOM 761 C CA . PHE A 1 97 ? 2.362 -3.601 -8.465 1.00 96.62 97 PHE A CA 1
ATOM 762 C C . PHE A 1 97 ? 2.587 -4.877 -9.282 1.00 96.62 97 PHE A C 1
ATOM 764 O O . PHE A 1 97 ? 3.698 -5.100 -9.768 1.00 96.62 97 PHE A O 1
ATOM 771 N N . PHE A 1 98 ? 1.532 -5.678 -9.439 1.00 96.69 98 PHE A N 1
ATOM 772 C CA . PHE A 1 98 ? 1.529 -7.007 -10.035 1.00 96.69 98 PHE A CA 1
ATOM 773 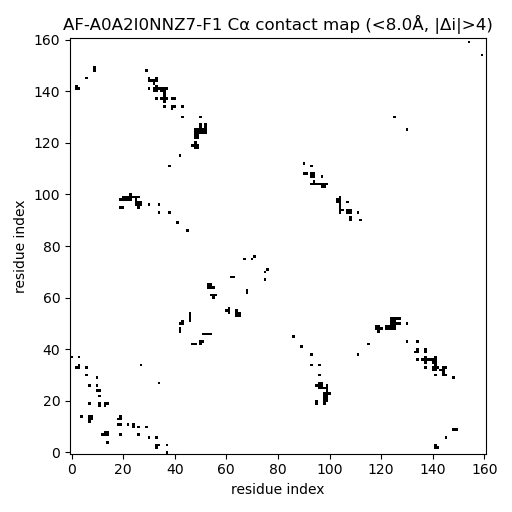C C . PHE A 1 98 ? 0.659 -7.129 -11.295 1.00 96.69 98 PHE A C 1
ATOM 775 O O . PHE A 1 98 ? 0.464 -8.230 -11.807 1.00 96.69 98 PHE A O 1
ATOM 782 N N . ALA A 1 99 ? 0.158 -6.009 -11.825 1.00 94.50 99 ALA A N 1
ATOM 783 C CA . ALA A 1 99 ? -0.862 -6.012 -12.872 1.00 94.50 99 ALA A CA 1
ATOM 784 C C . ALA A 1 99 ? -0.402 -6.608 -14.215 1.00 94.50 99 ALA A C 1
ATOM 786 O O . ALA A 1 99 ? -1.243 -7.089 -14.972 1.00 94.50 99 ALA A O 1
ATOM 787 N N . TRP A 1 100 ? 0.914 -6.676 -14.466 1.00 94.19 100 TRP A N 1
ATOM 788 C CA . TRP A 1 100 ? 1.485 -7.319 -15.659 1.00 94.19 100 TRP A CA 1
ATOM 789 C C . TRP A 1 100 ? 1.018 -8.775 -15.836 1.00 94.19 100 TRP A C 1
ATOM 791 O O . TRP A 1 100 ? 1.029 -9.310 -16.945 1.00 94.19 100 TRP A O 1
ATOM 801 N N . ASN A 1 101 ? 0.636 -9.437 -14.739 1.00 95.31 101 ASN A N 1
ATOM 802 C CA . ASN A 1 101 ? 0.004 -10.744 -14.749 1.00 95.31 101 ASN A CA 1
ATOM 803 C C . ASN A 1 101 ? -1.179 -10.742 -13.764 1.00 95.31 101 ASN A C 1
ATOM 805 O O . ASN A 1 101 ? -0.964 -10.849 -12.554 1.00 95.31 101 ASN A O 1
ATOM 809 N N . PRO A 1 102 ? -2.431 -10.693 -14.258 1.00 93.56 102 PRO A N 1
ATOM 810 C CA . PRO A 1 102 ? -3.618 -10.605 -13.408 1.00 93.56 102 PRO A CA 1
ATOM 811 C C . PRO A 1 102 ? -3.735 -11.722 -12.366 1.00 93.56 102 PRO A C 1
ATOM 813 O O . PRO A 1 102 ? -4.199 -11.478 -11.253 1.00 93.56 102 PRO A O 1
ATOM 816 N N . VAL A 1 103 ? -3.282 -12.939 -12.690 1.00 95.94 103 VAL A N 1
ATOM 817 C CA . VAL A 1 103 ? -3.311 -14.077 -11.758 1.00 95.94 103 VAL A CA 1
ATOM 818 C C . VAL A 1 103 ? -2.354 -13.828 -10.595 1.00 95.94 103 VAL A C 1
ATOM 820 O O . VAL A 1 103 ? -2.739 -13.987 -9.438 1.00 95.94 103 VAL A O 1
ATOM 823 N N . ILE A 1 104 ? -1.131 -13.376 -10.887 1.00 95.75 104 ILE A N 1
ATOM 824 C CA . ILE A 1 104 ? -0.152 -13.007 -9.855 1.00 95.75 104 ILE A CA 1
ATOM 825 C C . ILE A 1 104 ? -0.670 -11.822 -9.037 1.00 95.75 104 ILE A C 1
ATOM 827 O O . ILE A 1 104 ? -0.538 -11.837 -7.817 1.00 95.75 104 ILE A O 1
ATOM 831 N N . GLY A 1 105 ? -1.308 -10.837 -9.673 1.00 96.25 105 GLY A N 1
ATOM 832 C CA . GLY A 1 105 ? -1.891 -9.692 -8.976 1.00 96.25 105 GLY A CA 1
ATOM 833 C C . GLY A 1 105 ? -2.979 -10.072 -7.981 1.00 96.25 105 GLY A C 1
ATOM 834 O O . GLY A 1 105 ? -2.944 -9.619 -6.837 1.00 96.25 105 GLY A O 1
ATOM 835 N N . ILE A 1 106 ? -3.904 -10.952 -8.364 1.00 96.88 106 ILE A N 1
ATOM 836 C CA . ILE A 1 106 ? -4.937 -11.456 -7.449 1.00 96.88 106 ILE A CA 1
ATOM 837 C C . ILE A 1 106 ? -4.300 -12.245 -6.300 1.00 96.88 106 ILE A C 1
ATOM 839 O O . ILE A 1 106 ? -4.644 -12.024 -5.140 1.00 96.88 106 ILE A O 1
ATOM 843 N N . ILE A 1 107 ? -3.343 -13.128 -6.601 1.00 97.50 107 ILE A N 1
ATOM 844 C CA . ILE A 1 107 ? -2.625 -13.900 -5.578 1.00 97.50 107 ILE A CA 1
ATOM 845 C C . ILE A 1 107 ? -1.902 -12.964 -4.604 1.00 97.50 107 ILE A C 1
ATOM 847 O O . ILE A 1 107 ? -1.993 -13.164 -3.396 1.00 97.50 107 ILE A O 1
ATOM 851 N N . ALA A 1 108 ? -1.232 -11.922 -5.100 1.00 96.38 108 ALA A N 1
ATOM 852 C CA . ALA A 1 108 ? -0.539 -10.942 -4.272 1.00 96.38 108 ALA A CA 1
ATOM 853 C C . ALA A 1 108 ? -1.506 -10.212 -3.333 1.00 96.38 108 ALA A C 1
ATOM 855 O O . ALA A 1 108 ? -1.226 -10.116 -2.143 1.00 96.38 108 ALA A O 1
ATOM 856 N N . VAL A 1 109 ? -2.670 -9.777 -3.827 1.00 97.00 109 VAL A N 1
ATOM 857 C CA . VAL A 1 109 ? -3.714 -9.160 -2.991 1.00 97.00 109 VAL A CA 1
ATOM 858 C C . VAL A 1 109 ? -4.181 -10.111 -1.891 1.00 97.00 109 VAL A C 1
ATOM 860 O O . VAL A 1 109 ? -4.246 -9.710 -0.729 1.00 97.00 109 VAL A O 1
ATOM 863 N N . VAL A 1 110 ? -4.470 -11.372 -2.231 1.00 96.81 110 VAL A N 1
ATOM 864 C CA . VAL A 1 110 ? -4.905 -12.385 -1.256 1.00 96.81 110 VAL A CA 1
ATOM 865 C C . VAL A 1 110 ? -3.820 -12.631 -0.210 1.00 96.81 110 VAL A C 1
ATOM 867 O O . VAL A 1 110 ? -4.113 -12.623 0.982 1.00 96.81 110 VAL A O 1
ATOM 870 N N . ILE A 1 111 ? -2.564 -12.802 -0.629 1.00 96.38 111 ILE A N 1
ATOM 871 C CA . ILE A 1 111 ? -1.433 -13.015 0.281 1.00 96.38 111 ILE A CA 1
ATOM 872 C C . ILE A 1 111 ? -1.232 -11.803 1.188 1.00 96.38 111 ILE A C 1
ATOM 874 O O . ILE A 1 111 ? -1.073 -11.982 2.390 1.00 96.38 111 ILE A O 1
ATOM 878 N N . THR A 1 112 ? -1.259 -10.580 0.652 1.00 94.62 112 THR A N 1
ATOM 879 C CA . THR A 1 112 ? -1.130 -9.362 1.460 1.00 94.62 112 THR A CA 1
ATOM 880 C C . THR A 1 112 ? -2.260 -9.266 2.478 1.00 94.62 112 THR A C 1
ATOM 882 O O . THR A 1 112 ? -1.997 -9.018 3.648 1.00 94.62 112 THR A O 1
ATOM 885 N N . TYR A 1 113 ? -3.502 -9.539 2.078 1.00 93.25 113 TYR A N 1
ATOM 886 C CA . TYR A 1 113 ? -4.634 -9.513 2.999 1.00 93.25 113 TYR A CA 1
ATOM 887 C C . TYR A 1 113 ? -4.537 -10.592 4.091 1.00 93.25 113 TYR A C 1
ATOM 889 O O . TYR A 1 113 ? -4.788 -10.318 5.263 1.00 93.25 113 TYR A O 1
ATOM 897 N N . LEU A 1 114 ? -4.110 -11.809 3.742 1.00 94.44 114 LEU A N 1
ATOM 898 C CA . LEU A 1 114 ? -3.859 -12.869 4.721 1.00 94.44 114 LEU A CA 1
ATOM 899 C C . LEU A 1 114 ? -2.689 -12.533 5.651 1.00 94.44 114 LEU A C 1
ATOM 901 O O . LEU A 1 114 ? -2.750 -12.852 6.835 1.00 94.44 114 LEU A O 1
ATOM 905 N N . ALA A 1 115 ? -1.645 -11.878 5.142 1.00 92.94 115 ALA A N 1
ATOM 906 C CA . ALA A 1 115 ? -0.523 -11.416 5.948 1.00 92.94 115 ALA A CA 1
ATOM 907 C C . ALA A 1 115 ? -0.970 -10.355 6.962 1.00 92.94 115 ALA A C 1
ATOM 909 O O . ALA A 1 115 ? -0.580 -10.439 8.120 1.00 92.94 115 ALA A O 1
ATOM 910 N N . GLU A 1 116 ? -1.835 -9.420 6.564 1.00 91.00 116 GLU A N 1
ATOM 911 C CA . GLU A 1 116 ? -2.445 -8.438 7.470 1.00 91.00 116 GLU A CA 1
ATOM 912 C C . GLU A 1 116 ? -3.251 -9.122 8.583 1.00 91.00 116 GLU A C 1
ATOM 914 O O . GLU A 1 116 ? -3.049 -8.837 9.762 1.00 91.00 116 GLU A O 1
ATOM 919 N N . ILE A 1 117 ? -4.100 -10.096 8.233 1.00 91.00 117 ILE A N 1
ATOM 920 C CA . ILE A 1 117 ? -4.848 -10.891 9.221 1.00 91.00 117 ILE A CA 1
ATOM 921 C C . ILE A 1 117 ? -3.891 -11.640 10.153 1.00 91.00 117 ILE A C 1
ATOM 923 O O . ILE A 1 117 ? -4.096 -11.684 11.364 1.00 91.00 117 ILE A O 1
ATOM 927 N N . PHE A 1 118 ? -2.846 -12.257 9.611 1.00 92.31 118 PHE A N 1
ATOM 928 C CA . PHE A 1 118 ? -1.875 -12.993 10.410 1.00 92.31 118 PHE A CA 1
ATOM 929 C C . PHE A 1 118 ? -1.127 -12.073 11.383 1.00 92.31 118 PHE A C 1
ATOM 931 O O . PHE A 1 118 ? -1.007 -12.398 12.563 1.00 92.31 118 PHE A O 1
ATOM 938 N N . ILE A 1 119 ? -0.673 -10.908 10.914 1.00 89.94 119 ILE A N 1
ATOM 939 C CA . ILE A 1 119 ? -0.011 -9.891 11.738 1.00 89.94 119 ILE A CA 1
ATOM 940 C C . ILE A 1 119 ? -0.946 -9.425 12.858 1.00 89.94 119 ILE A C 1
ATOM 942 O O . ILE A 1 119 ? -0.513 -9.377 14.010 1.00 89.94 119 ILE A O 1
ATOM 946 N N . ASP A 1 120 ? -2.220 -9.168 12.557 1.00 87.69 120 ASP A N 1
ATOM 947 C CA . ASP A 1 120 ? -3.222 -8.771 13.554 1.00 87.69 120 ASP A CA 1
ATOM 948 C C . ASP A 1 120 ? -3.357 -9.812 14.675 1.00 87.69 120 ASP A C 1
ATOM 950 O O . ASP A 1 120 ? -3.380 -9.481 15.859 1.00 87.69 120 ASP A O 1
ATOM 954 N N . ASN A 1 121 ? -3.352 -11.096 14.313 1.00 89.56 121 ASN A N 1
ATOM 955 C CA . ASN A 1 121 ? -3.538 -12.187 15.267 1.00 89.56 121 ASN A CA 1
ATOM 956 C C . ASN A 1 121 ? -2.275 -12.561 16.065 1.00 89.56 121 ASN A C 1
ATOM 958 O O . ASN A 1 121 ? -2.389 -13.184 17.119 1.00 89.56 121 ASN A O 1
ATOM 962 N N . VAL A 1 122 ? -1.076 -12.224 15.577 1.00 90.81 122 VAL A N 1
ATOM 963 C CA . VAL A 1 122 ? 0.202 -12.651 16.187 1.00 90.81 122 VAL A CA 1
ATOM 964 C C . VAL A 1 122 ? 0.940 -11.504 16.883 1.00 90.81 122 VAL A C 1
ATOM 966 O O . VAL A 1 122 ? 1.829 -11.745 17.703 1.00 90.81 122 VAL A O 1
ATOM 969 N N . THR A 1 123 ? 0.584 -10.249 16.607 1.00 87.12 123 THR A N 1
ATOM 970 C CA . THR A 1 123 ? 1.262 -9.088 17.194 1.00 87.12 123 THR A CA 1
ATOM 971 C C . THR A 1 123 ? 0.486 -8.473 18.353 1.00 87.12 123 THR A C 1
ATOM 973 O O . THR A 1 123 ? -0.740 -8.396 18.354 1.00 87.12 123 THR A O 1
ATOM 976 N N . ALA A 1 124 ? 1.223 -7.996 19.360 1.00 85.31 124 ALA A N 1
ATOM 977 C CA . ALA A 1 124 ? 0.661 -7.183 20.429 1.00 85.31 124 ALA A CA 1
ATOM 978 C C . ALA A 1 124 ? 0.555 -5.713 19.998 1.00 85.31 124 ALA A C 1
ATOM 980 O O . ALA A 1 124 ? 1.393 -5.204 19.248 1.00 85.31 124 ALA A O 1
ATOM 981 N N . ARG A 1 125 ? -0.436 -5.008 20.552 1.00 85.75 125 ARG A N 1
ATOM 982 C CA . ARG A 1 125 ? -0.643 -3.575 20.322 1.00 85.75 125 ARG A CA 1
ATOM 983 C C . ARG A 1 125 ? 0.602 -2.763 20.698 1.00 85.75 125 ARG A C 1
ATOM 985 O O . ARG A 1 125 ? 1.110 -2.861 21.817 1.00 85.75 125 ARG A O 1
ATOM 992 N N . VAL A 1 126 ? 1.056 -1.907 19.784 1.00 86.06 126 VAL A N 1
ATOM 993 C CA . VAL A 1 126 ? 2.188 -0.999 20.002 1.00 86.06 126 VAL A CA 1
ATOM 994 C C . VAL A 1 126 ? 1.737 0.388 20.454 1.00 86.06 126 VAL A C 1
ATOM 996 O O . VAL A 1 126 ? 0.588 0.796 20.297 1.00 86.06 126 VAL A O 1
ATOM 999 N N . ARG A 1 127 ? 2.678 1.158 21.010 1.00 86.75 127 ARG A N 1
ATOM 1000 C CA . ARG A 1 127 ? 2.451 2.566 21.360 1.00 86.75 127 ARG A CA 1
ATOM 1001 C C . ARG A 1 127 ? 2.469 3.460 20.118 1.00 86.75 127 ARG A C 1
ATOM 1003 O O . ARG A 1 127 ? 3.168 3.175 19.145 1.00 86.75 127 ARG A O 1
ATOM 1010 N N . TRP A 1 128 ? 1.794 4.606 20.195 1.00 85.62 128 TRP A N 1
ATOM 1011 C CA . TRP A 1 128 ? 1.700 5.568 19.089 1.00 85.62 128 TRP A CA 1
ATOM 1012 C C . TRP A 1 128 ? 3.056 6.072 18.576 1.00 85.62 128 TRP A C 1
ATOM 1014 O O . TRP A 1 128 ? 3.206 6.299 17.377 1.00 85.62 128 TRP A O 1
ATOM 1024 N N . GLN A 1 129 ? 4.079 6.178 19.434 1.00 91.00 129 GLN A N 1
ATOM 1025 C CA . GLN A 1 129 ? 5.424 6.563 18.997 1.00 91.00 129 GLN A CA 1
ATOM 1026 C C . GLN A 1 129 ? 6.038 5.525 18.051 1.00 91.00 129 GLN A C 1
ATOM 1028 O O . GLN A 1 129 ? 6.754 5.893 17.123 1.00 91.00 129 GLN A O 1
ATOM 1033 N N . ALA A 1 130 ? 5.770 4.235 18.278 1.00 88.75 130 ALA A N 1
ATOM 1034 C CA . ALA A 1 130 ? 6.231 3.171 17.393 1.00 88.75 130 ALA A CA 1
ATOM 1035 C C . ALA A 1 130 ? 5.487 3.227 16.053 1.00 88.75 130 ALA A C 1
ATOM 1037 O O . ALA A 1 130 ? 6.133 3.174 15.015 1.00 88.75 130 ALA A O 1
ATOM 1038 N N . ALA A 1 131 ? 4.168 3.455 16.070 1.00 87.88 131 ALA A N 1
ATOM 1039 C CA . ALA A 1 131 ? 3.374 3.636 14.853 1.00 87.88 131 ALA A CA 1
ATOM 1040 C C . ALA A 1 131 ? 3.887 4.789 13.975 1.00 87.88 131 ALA A C 1
ATOM 1042 O O . ALA A 1 131 ? 4.085 4.614 12.773 1.00 87.88 131 ALA A O 1
ATOM 1043 N N . LEU A 1 132 ? 4.185 5.948 14.576 1.00 90.94 132 LEU A N 1
ATOM 1044 C CA . LEU A 1 132 ? 4.767 7.076 13.845 1.00 90.94 132 LEU A CA 1
ATOM 1045 C C . LEU A 1 132 ? 6.148 6.746 13.278 1.00 90.94 132 LEU A C 1
ATOM 1047 O O . LEU A 1 132 ? 6.416 7.056 12.120 1.00 90.94 132 LEU A O 1
ATOM 1051 N N . LYS A 1 133 ? 7.022 6.102 14.063 1.00 93.56 133 LYS A N 1
ATOM 1052 C CA . LYS A 1 133 ? 8.347 5.677 13.586 1.00 93.56 133 LYS A CA 1
ATOM 1053 C C . LYS A 1 133 ? 8.238 4.712 12.404 1.00 93.56 133 LYS A C 1
ATOM 1055 O O . LYS A 1 133 ? 8.952 4.896 11.424 1.00 93.56 133 LYS A O 1
ATOM 1060 N N . SER A 1 134 ? 7.326 3.741 12.464 1.00 91.38 134 SER A N 1
ATOM 1061 C CA . SER A 1 134 ? 7.061 2.811 11.361 1.00 91.38 134 SER A CA 1
ATOM 1062 C C . SER A 1 134 ? 6.554 3.534 10.113 1.00 91.38 134 SER A C 1
ATOM 1064 O O . SER A 1 134 ? 7.025 3.247 9.017 1.00 91.38 134 SER A O 1
ATOM 1066 N N . GLY A 1 135 ? 5.666 4.521 10.268 1.00 92.56 135 GLY A N 1
ATOM 1067 C CA . GLY A 1 135 ? 5.196 5.351 9.156 1.00 92.56 135 GLY A CA 1
ATOM 1068 C C . GLY A 1 135 ? 6.316 6.163 8.494 1.00 92.56 135 GLY A C 1
ATOM 1069 O O . GLY A 1 135 ? 6.418 6.195 7.268 1.00 92.56 135 GLY A O 1
ATOM 1070 N N . TRP A 1 136 ? 7.204 6.770 9.288 1.00 94.94 136 TRP A N 1
ATOM 1071 C CA . TRP A 1 136 ? 8.373 7.484 8.763 1.00 94.94 136 TRP A CA 1
ATOM 1072 C C . TRP A 1 136 ? 9.373 6.552 8.079 1.00 94.94 136 TRP A C 1
ATOM 1074 O O . TRP A 1 136 ? 9.895 6.899 7.022 1.00 94.94 136 TRP A O 1
ATOM 1084 N N . LEU A 1 137 ? 9.608 5.360 8.634 1.00 95.19 137 LEU A N 1
ATOM 1085 C CA . LEU A 1 137 ? 10.465 4.355 8.008 1.00 95.19 137 LEU A CA 1
ATOM 1086 C C . LEU A 1 137 ? 9.881 3.889 6.666 1.00 95.19 137 LEU A C 1
ATOM 1088 O O . LEU A 1 137 ? 10.601 3.822 5.674 1.00 95.19 137 LEU A O 1
ATOM 1092 N N . ALA A 1 138 ? 8.572 3.644 6.611 1.00 94.44 138 ALA A N 1
ATOM 1093 C CA . ALA A 1 138 ? 7.865 3.302 5.381 1.00 94.44 138 ALA A CA 1
ATOM 1094 C C . ALA A 1 138 ? 7.980 4.408 4.317 1.00 94.44 138 ALA A C 1
ATOM 1096 O O . ALA A 1 138 ? 8.228 4.123 3.144 1.00 94.44 138 ALA A O 1
ATOM 1097 N N . ALA A 1 139 ? 7.850 5.676 4.720 1.00 94.56 139 ALA A N 1
ATOM 1098 C CA . ALA A 1 139 ? 8.048 6.813 3.827 1.00 94.56 139 ALA A CA 1
ATOM 1099 C C . ALA A 1 139 ? 9.495 6.895 3.318 1.00 94.56 139 ALA A C 1
ATOM 1101 O O . ALA A 1 139 ? 9.709 7.094 2.123 1.00 94.56 139 ALA A O 1
ATOM 1102 N N . LEU A 1 140 ? 10.480 6.688 4.198 1.00 96.88 140 LEU A N 1
ATOM 1103 C CA . LEU A 1 140 ? 11.896 6.688 3.839 1.00 96.88 140 LEU A CA 1
ATOM 1104 C C . LEU A 1 140 ? 12.217 5.594 2.813 1.00 96.88 140 LEU A C 1
ATOM 1106 O O . LEU A 1 140 ? 12.884 5.882 1.824 1.00 96.88 140 LEU A O 1
ATOM 1110 N N . LEU A 1 141 ? 11.698 4.375 2.997 1.00 95.88 141 LEU A N 1
ATOM 1111 C CA . LEU A 1 141 ? 11.856 3.281 2.030 1.00 95.88 141 LEU A CA 1
ATOM 1112 C C . LEU A 1 141 ? 11.318 3.661 0.647 1.00 95.88 141 LEU A C 1
ATOM 1114 O O . LEU A 1 141 ? 11.985 3.429 -0.362 1.00 95.88 141 LEU A O 1
ATOM 1118 N N . GLY A 1 142 ? 10.139 4.287 0.603 1.00 95.88 142 GLY A N 1
ATOM 1119 C CA . GLY A 1 142 ? 9.559 4.778 -0.642 1.00 95.88 142 GLY A CA 1
ATOM 1120 C C . GLY A 1 142 ? 10.424 5.854 -1.300 1.00 95.88 142 GLY A C 1
ATOM 1121 O O . GLY A 1 142 ? 10.748 5.742 -2.477 1.00 95.88 142 GLY A O 1
ATOM 1122 N N . ILE A 1 143 ? 10.849 6.869 -0.543 1.00 96.94 143 ILE A N 1
ATOM 1123 C CA . ILE A 1 143 ? 11.669 7.977 -1.059 1.00 96.94 143 ILE A CA 1
ATOM 1124 C C . ILE A 1 143 ? 13.013 7.472 -1.591 1.00 96.94 143 ILE A C 1
ATOM 1126 O O . ILE A 1 143 ? 13.396 7.831 -2.701 1.00 96.94 143 ILE A O 1
ATOM 1130 N N . VAL A 1 144 ? 13.714 6.623 -0.833 1.00 97.31 144 VAL A N 1
ATOM 1131 C CA . VAL A 1 144 ? 15.014 6.068 -1.243 1.00 97.31 144 VAL A CA 1
ATOM 1132 C C . VAL A 1 144 ? 14.865 5.248 -2.519 1.00 97.31 144 VAL A C 1
ATOM 1134 O O . VAL A 1 144 ? 15.651 5.415 -3.449 1.00 97.31 144 VAL A O 1
ATOM 1137 N N . ASN A 1 145 ? 13.829 4.413 -2.610 1.00 97.06 145 ASN A N 1
ATOM 1138 C CA . ASN A 1 145 ? 13.572 3.643 -3.820 1.00 97.06 145 ASN A CA 1
ATOM 1139 C C . ASN A 1 145 ? 13.326 4.552 -5.034 1.00 97.06 145 ASN A C 1
ATOM 1141 O O . ASN A 1 145 ? 13.913 4.305 -6.088 1.00 97.06 145 ASN A O 1
ATOM 1145 N N . LEU A 1 146 ? 12.501 5.596 -4.899 1.00 96.62 146 LEU A N 1
ATOM 1146 C CA . LEU A 1 146 ? 12.234 6.535 -5.993 1.00 96.62 146 LEU A CA 1
ATOM 1147 C C . LEU A 1 146 ? 13.483 7.329 -6.388 1.00 96.62 146 LEU A C 1
ATOM 1149 O O . LEU A 1 146 ? 13.722 7.526 -7.574 1.00 96.62 146 LEU A O 1
ATOM 1153 N N . ALA A 1 147 ? 14.303 7.744 -5.422 1.00 96.00 147 ALA A N 1
ATOM 1154 C CA . ALA A 1 147 ? 15.552 8.450 -5.689 1.00 96.00 147 ALA A CA 1
ATOM 1155 C C . ALA A 1 147 ? 16.540 7.580 -6.482 1.00 96.00 147 ALA A C 1
ATOM 1157 O O . ALA A 1 147 ? 17.125 8.047 -7.459 1.00 96.00 147 ALA A O 1
ATOM 1158 N N . ILE A 1 148 ? 16.680 6.303 -6.108 1.00 95.50 148 ILE A N 1
ATOM 1159 C CA . ILE A 1 148 ? 17.510 5.337 -6.841 1.00 95.50 148 ILE A CA 1
ATOM 1160 C C . ILE A 1 148 ? 16.974 5.143 -8.261 1.00 95.50 148 ILE A C 1
ATOM 1162 O O . ILE A 1 148 ? 17.739 5.211 -9.220 1.00 95.50 148 ILE A O 1
ATOM 1166 N N . LEU A 1 149 ? 15.661 4.947 -8.411 1.00 94.81 149 LEU A N 1
ATOM 1167 C CA . LEU A 1 149 ? 15.041 4.774 -9.723 1.00 94.81 149 LEU A CA 1
ATOM 1168 C C . LEU A 1 149 ? 15.252 6.010 -10.611 1.00 94.81 149 LEU A C 1
ATOM 1170 O O . LEU A 1 149 ? 15.630 5.870 -11.770 1.00 94.81 149 LEU A O 1
ATOM 1174 N N . ALA A 1 150 ? 15.072 7.215 -10.062 1.00 93.81 150 ALA A N 1
ATOM 1175 C CA . ALA A 1 150 ? 15.310 8.472 -10.769 1.00 93.81 150 ALA A CA 1
ATOM 1176 C C . ALA A 1 150 ? 16.771 8.610 -11.217 1.00 93.81 150 ALA A C 1
ATOM 1178 O O . ALA A 1 150 ? 17.027 9.009 -12.350 1.00 93.81 150 ALA A O 1
ATOM 1179 N N . TYR A 1 151 ? 17.723 8.253 -10.350 1.00 93.81 151 TYR A N 1
ATOM 1180 C CA . TYR A 1 151 ? 19.147 8.278 -10.677 1.00 93.81 151 TYR A CA 1
ATOM 1181 C C . TYR A 1 151 ? 19.489 7.309 -11.814 1.00 93.81 151 TYR A C 1
ATOM 1183 O O . TYR A 1 151 ? 20.163 7.697 -12.765 1.00 93.81 151 TYR A O 1
ATOM 1191 N N . ILE A 1 152 ? 18.982 6.073 -11.755 1.00 91.69 152 ILE A N 1
ATOM 1192 C CA . ILE A 1 152 ? 19.211 5.057 -12.791 1.00 91.69 152 ILE A CA 1
ATOM 1193 C C . ILE A 1 152 ? 18.618 5.502 -14.133 1.00 91.69 152 ILE A C 1
ATOM 1195 O O . ILE A 1 152 ? 19.302 5.443 -15.154 1.00 91.69 152 ILE A O 1
ATOM 1199 N N . LEU A 1 153 ? 17.370 5.981 -14.139 1.00 88.12 153 LEU A N 1
ATOM 1200 C CA . LEU A 1 153 ? 16.719 6.490 -15.349 1.00 88.12 153 LEU A CA 1
ATOM 1201 C C . LEU A 1 153 ? 17.478 7.690 -15.929 1.00 88.12 153 LEU A C 1
ATOM 1203 O O . LEU A 1 153 ? 17.720 7.742 -17.132 1.00 88.12 153 LEU A O 1
ATOM 1207 N N . GLY A 1 154 ? 17.903 8.625 -15.075 1.00 86.06 154 GLY A N 1
ATOM 1208 C CA . GLY A 1 154 ? 18.728 9.766 -15.467 1.00 86.06 154 GLY A CA 1
ATOM 1209 C C . GLY A 1 154 ? 20.043 9.341 -16.119 1.00 86.06 154 GLY A C 1
ATOM 1210 O O . GLY A 1 154 ? 20.367 9.821 -17.202 1.00 86.06 154 GLY A O 1
ATOM 1211 N N . TYR A 1 155 ? 20.751 8.387 -15.509 1.00 82.69 155 TYR A N 1
ATOM 1212 C CA . TYR A 1 155 ? 22.009 7.846 -16.028 1.00 82.69 155 TYR A CA 1
ATOM 1213 C C . TYR A 1 155 ? 21.845 7.192 -17.409 1.00 82.69 155 TYR A C 1
ATOM 1215 O O . TYR A 1 155 ? 22.659 7.421 -18.304 1.00 82.69 155 TYR A O 1
ATOM 1223 N N . MET A 1 156 ? 20.768 6.425 -17.617 1.00 77.12 156 MET A N 1
ATOM 1224 C CA . MET A 1 156 ? 20.467 5.820 -18.920 1.00 77.12 156 MET A CA 1
ATOM 1225 C C . MET A 1 156 ? 20.177 6.868 -20.005 1.00 77.12 156 MET A C 1
ATOM 1227 O O . MET A 1 156 ? 20.569 6.672 -21.153 1.00 77.12 156 MET A O 1
ATOM 1231 N N . MET A 1 157 ? 19.521 7.982 -19.659 1.00 74.69 157 MET A N 1
ATOM 1232 C CA . MET A 1 157 ? 19.194 9.052 -20.612 1.00 74.69 157 MET A CA 1
ATOM 1233 C C . MET A 1 157 ? 20.403 9.900 -21.010 1.00 74.69 157 MET A C 1
ATOM 1235 O O . MET A 1 157 ? 20.464 10.379 -22.139 1.00 74.69 157 MET A O 1
ATOM 1239 N N . THR A 1 158 ? 21.365 10.096 -20.106 1.00 76.75 158 THR A N 1
ATOM 1240 C CA . THR A 1 158 ? 22.569 10.887 -20.402 1.00 76.75 158 THR A CA 1
ATOM 1241 C C . THR A 1 158 ? 23.622 10.126 -21.205 1.00 76.75 158 THR A C 1
ATOM 1243 O O . THR A 1 158 ? 24.577 10.754 -21.650 1.00 76.75 158 THR A O 1
ATOM 1246 N N . GLY A 1 159 ? 23.434 8.816 -21.420 1.00 60.94 159 GLY A N 1
ATOM 1247 C CA . GLY A 1 159 ? 24.423 7.933 -22.032 1.00 60.94 159 GLY A CA 1
ATOM 1248 C C . GLY A 1 159 ? 25.624 7.780 -21.106 1.00 60.94 159 GLY A C 1
ATOM 1249 O O . GLY A 1 159 ? 26.374 8.729 -20.904 1.00 60.94 159 GLY A O 1
ATOM 1250 N N . GLY A 1 160 ? 25.798 6.603 -20.503 1.00 58.94 160 GLY A N 1
ATOM 1251 C CA . GLY A 1 160 ? 27.002 6.315 -19.722 1.00 58.94 160 GLY A CA 1
ATOM 1252 C C . GLY A 1 160 ? 28.242 6.631 -20.560 1.00 58.94 160 GLY A C 1
ATOM 1253 O O . GLY A 1 160 ? 28.451 5.993 -21.591 1.00 58.94 160 GLY A O 1
ATOM 1254 N N . ALA A 1 161 ? 28.983 7.664 -20.158 1.00 46.59 161 ALA A N 1
ATOM 1255 C CA . ALA A 1 161 ? 30.287 7.993 -20.719 1.00 46.59 161 ALA A CA 1
ATOM 1256 C C . ALA A 1 161 ? 31.314 6.922 -20.336 1.00 46.59 161 ALA A C 1
ATOM 1258 O O . ALA A 1 161 ? 31.232 6.423 -19.187 1.00 46.59 161 ALA A O 1
#